Protein AF-I7LIA8-F1 (afdb_monomer_lite)

Foldseek 3Di:
DVVVVVVVVVVVVVVVVVVVVVVVVVVVVVVVVVVVVVVVVVVVVVVVCVVVVLVVVLLVQLLVCVVVVHDPVVNCVVRVDDSVVSVVSVVVVVVVVD

pLDDT: mean 91.93, std 10.2, range [51.56, 98.25]

Organism: NCBI: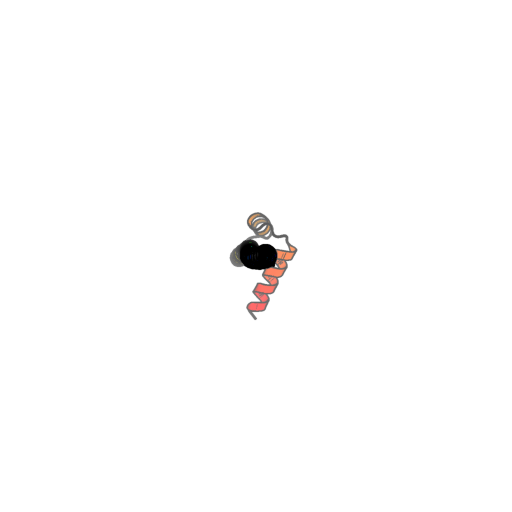txid857293

Radius of gyration: 32.36 Å; chains: 1; bounding box: 54×24×92 Å

Sequence (98 aa):
MAKENENKKQTDSFFEIIKEAKKARMEYEAKMAAIRDKMTRLHVAEQKGREEGRMEGIINVAKNLIALGADMSMIIKATGLNEDEIRKIKEEMENFKQ

Structure (mmCIF, N/CA/C/O backbone):
data_AF-I7LIA8-F1
#
_entry.id   AF-I7LIA8-F1
#
loop_
_atom_site.group_PDB
_atom_site.id
_atom_site.type_symbol
_atom_site.label_atom_id
_atom_site.label_alt_id
_atom_site.label_comp_id
_atom_site.label_asym_id
_atom_site.label_entity_id
_atom_site.label_seq_id
_atom_site.pdbx_PDB_ins_code
_atom_site.Cartn_x
_atom_site.Cartn_y
_atom_site.Cartn_z
_atom_site.occupancy
_atom_site.B_iso_or_equiv
_atom_site.auth_seq_id
_atom_site.auth_comp_id
_atom_site.auth_asym_id
_atom_site.auth_atom_id
_atom_site.pdbx_PDB_model_num
ATOM 1 N N . MET A 1 1 ? 31.235 -2.548 -66.438 1.00 60.66 1 MET A N 1
ATOM 2 C CA . MET A 1 1 ? 31.967 -3.311 -65.404 1.00 60.66 1 MET A CA 1
ATOM 3 C C . MET A 1 1 ? 32.327 -2.455 -64.180 1.00 60.66 1 MET A C 1
ATOM 5 O O . MET A 1 1 ? 31.863 -2.794 -63.105 1.00 60.66 1 MET A O 1
ATOM 9 N N . ALA A 1 2 ? 33.048 -1.325 -64.291 1.00 62.88 2 ALA A N 1
ATOM 10 C CA . ALA A 1 2 ? 33.418 -0.506 -63.112 1.00 62.88 2 ALA A CA 1
ATOM 11 C C . ALA A 1 2 ? 32.225 0.139 -62.360 1.00 62.88 2 ALA A C 1
ATOM 13 O O . ALA A 1 2 ? 32.100 -0.030 -61.152 1.00 62.88 2 ALA A O 1
ATOM 14 N N . LYS A 1 3 ? 31.294 0.788 -63.078 1.00 64.12 3 LYS A N 1
ATOM 15 C CA . LYS A 1 3 ? 30.103 1.442 -62.485 1.00 64.12 3 LYS A CA 1
ATOM 16 C C . LYS A 1 3 ? 29.135 0.473 -61.787 1.00 64.12 3 LYS A C 1
ATOM 18 O O . LYS A 1 3 ? 28.432 0.839 -60.856 1.00 64.12 3 LYS A O 1
ATOM 23 N N . GLU A 1 4 ? 29.098 -0.774 -62.243 1.00 63.62 4 GLU A N 1
ATOM 24 C CA . GLU A 1 4 ? 28.206 -1.814 -61.719 1.00 63.62 4 GLU A CA 1
ATOM 25 C C . GLU A 1 4 ? 28.709 -2.358 -60.370 1.00 63.62 4 GLU A C 1
ATOM 27 O O . GLU A 1 4 ? 27.924 -2.566 -59.447 1.00 63.62 4 GLU A O 1
ATOM 32 N N . ASN A 1 5 ? 30.034 -2.472 -60.213 1.00 66.56 5 ASN A N 1
ATOM 33 C CA . ASN A 1 5 ? 30.674 -2.794 -58.935 1.00 66.56 5 ASN A CA 1
ATOM 34 C C . ASN A 1 5 ? 30.546 -1.657 -57.908 1.00 66.56 5 ASN A C 1
ATOM 36 O O . ASN A 1 5 ? 30.367 -1.925 -56.720 1.00 66.56 5 ASN A O 1
ATOM 40 N N . GLU A 1 6 ? 30.604 -0.396 -58.344 1.00 73.00 6 GLU A N 1
ATOM 41 C CA . GLU A 1 6 ? 30.385 0.761 -57.463 1.00 73.00 6 GLU A CA 1
ATOM 42 C C . GLU A 1 6 ? 28.939 0.835 -56.955 1.00 73.00 6 GLU A C 1
ATOM 44 O O . GLU A 1 6 ? 28.727 1.006 -55.754 1.00 73.00 6 GLU A O 1
ATOM 49 N N . ASN A 1 7 ? 27.950 0.613 -57.828 1.00 73.69 7 ASN A N 1
ATOM 50 C CA . ASN A 1 7 ? 26.537 0.569 -57.438 1.00 73.69 7 ASN A CA 1
ATOM 51 C C . ASN A 1 7 ? 26.249 -0.565 -56.443 1.00 73.69 7 ASN A C 1
ATOM 53 O O . ASN A 1 7 ? 25.529 -0.364 -55.463 1.00 73.69 7 ASN A O 1
ATOM 57 N N . LYS A 1 8 ? 26.845 -1.747 -56.649 1.00 75.25 8 LYS A N 1
ATOM 58 C CA . LYS A 1 8 ? 26.718 -2.873 -55.714 1.00 75.25 8 LYS A CA 1
ATOM 59 C C . LYS A 1 8 ? 27.299 -2.532 -54.337 1.00 75.25 8 LYS A C 1
ATOM 61 O O . LYS A 1 8 ? 26.621 -2.711 -53.332 1.00 75.25 8 LYS A O 1
ATOM 66 N N . LYS A 1 9 ? 28.493 -1.929 -54.294 1.00 78.50 9 LYS A N 1
ATOM 67 C CA . LYS A 1 9 ? 29.144 -1.494 -53.046 1.00 78.50 9 LYS A CA 1
ATOM 68 C C . LYS A 1 9 ? 28.336 -0.430 -52.289 1.00 78.50 9 LYS A C 1
ATOM 70 O O . LYS A 1 9 ? 28.252 -0.488 -51.065 1.00 78.50 9 LYS A O 1
ATOM 75 N N . GLN A 1 10 ? 27.741 0.534 -52.994 1.00 78.75 10 GLN A N 1
ATOM 76 C CA . GLN A 1 10 ? 26.863 1.537 -52.375 1.00 78.75 10 GLN A CA 1
ATOM 77 C C . GLN A 1 10 ? 25.597 0.904 -51.794 1.00 78.75 10 GLN A C 1
ATOM 79 O O . GLN A 1 10 ? 25.181 1.256 -50.692 1.00 78.75 10 GLN A O 1
ATOM 84 N N . THR A 1 11 ? 25.018 -0.056 -52.513 1.00 74.75 11 THR A N 1
ATOM 85 C CA . THR A 1 11 ? 23.822 -0.780 -52.073 1.00 74.75 11 THR A CA 1
ATOM 86 C C . THR A 1 11 ? 24.105 -1.601 -50.810 1.00 74.75 11 THR A C 1
ATOM 88 O O . THR A 1 11 ? 23.357 -1.497 -49.840 1.00 74.75 11 THR A O 1
ATOM 91 N N . ASP A 1 12 ? 25.223 -2.333 -50.769 1.00 85.19 12 ASP A N 1
ATOM 92 C CA . ASP A 1 12 ? 25.650 -3.098 -49.588 1.00 85.19 12 ASP A CA 1
ATOM 93 C C . ASP A 1 12 ? 25.906 -2.175 -48.382 1.00 85.19 12 ASP A C 1
ATOM 95 O O . ASP A 1 12 ? 25.435 -2.437 -47.274 1.00 85.19 12 ASP A O 1
ATOM 99 N N . SER A 1 13 ? 26.572 -1.035 -48.605 1.00 86.06 13 SER A N 1
ATOM 100 C CA . SER A 1 13 ? 26.796 -0.024 -47.563 1.00 86.06 13 SER A CA 1
ATOM 101 C C . SER A 1 13 ? 25.488 0.555 -47.020 1.00 86.06 13 SER A C 1
ATOM 103 O O . SER A 1 13 ? 25.374 0.797 -45.821 1.00 86.06 13 SER A O 1
ATOM 105 N N . PHE A 1 14 ? 24.501 0.792 -47.882 1.00 85.38 14 PHE A N 1
ATOM 106 C CA . PHE A 1 14 ? 23.196 1.305 -47.477 1.00 85.38 14 PHE A CA 1
ATOM 107 C C . PHE A 1 14 ? 22.406 0.275 -46.658 1.00 85.38 14 PHE A C 1
ATOM 109 O O . PHE A 1 14 ? 21.791 0.627 -45.649 1.00 85.38 14 PHE A O 1
ATOM 116 N N . PHE A 1 15 ? 22.460 -1.004 -47.042 1.00 89.38 15 PHE A N 1
ATOM 117 C CA . PHE A 1 15 ? 21.827 -2.081 -46.283 1.00 89.38 15 PHE A CA 1
ATOM 118 C C . PHE A 1 15 ? 22.411 -2.235 -44.876 1.00 89.38 15 PHE A C 1
ATOM 120 O O . PHE A 1 15 ? 21.639 -2.400 -43.927 1.00 89.38 15 PHE A O 1
ATOM 127 N N . GLU A 1 16 ? 23.733 -2.135 -44.715 1.00 91.31 16 GLU A N 1
ATOM 128 C CA . GLU A 1 16 ? 24.362 -2.177 -43.387 1.00 91.31 16 GLU A CA 1
ATOM 129 C C . GLU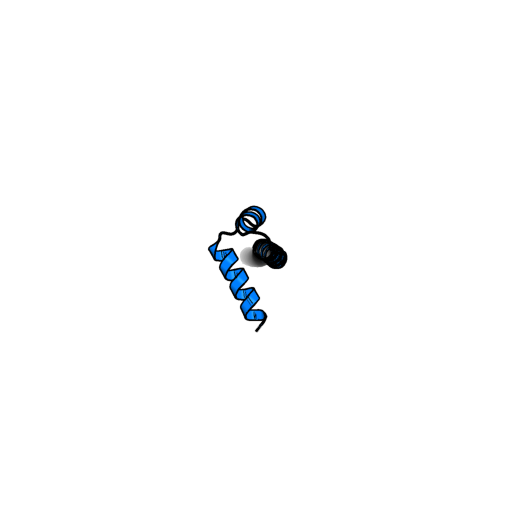 A 1 16 ? 23.908 -1.003 -42.507 1.00 91.31 16 GLU A C 1
ATOM 131 O O . GLU A 1 16 ? 23.496 -1.220 -41.367 1.00 91.31 16 GLU A O 1
ATOM 136 N N . ILE A 1 17 ? 23.834 0.217 -43.054 1.00 91.50 17 ILE A N 1
ATOM 137 C CA . ILE A 1 17 ? 23.326 1.392 -42.322 1.00 91.50 17 ILE A CA 1
ATOM 138 C C . ILE A 1 17 ? 21.879 1.174 -41.852 1.00 91.50 17 ILE A C 1
ATOM 140 O O . ILE A 1 17 ? 21.546 1.453 -40.699 1.00 91.50 17 ILE A O 1
ATOM 144 N N . ILE A 1 18 ? 21.001 0.645 -42.713 1.00 92.75 18 ILE A N 1
ATOM 145 C CA . ILE A 1 18 ? 19.609 0.346 -42.333 1.00 92.75 18 ILE A CA 1
ATOM 146 C C . ILE A 1 18 ? 19.556 -0.714 -41.232 1.00 92.75 18 ILE A C 1
ATOM 148 O O . ILE A 1 18 ? 18.750 -0.609 -40.302 1.00 92.75 18 ILE A O 1
ATOM 152 N N . LYS A 1 19 ? 20.388 -1.751 -41.331 1.00 93.75 19 LYS A N 1
ATOM 153 C CA . LYS A 1 19 ? 20.445 -2.835 -40.349 1.00 93.75 19 LYS A CA 1
ATOM 154 C C . LYS A 1 19 ? 20.896 -2.320 -38.984 1.00 93.75 19 LYS A C 1
ATOM 156 O O . LYS A 1 19 ? 20.258 -2.641 -37.979 1.00 93.75 19 LYS A O 1
ATOM 161 N N . GLU A 1 20 ? 21.931 -1.486 -38.947 1.00 92.94 20 GLU A N 1
ATOM 162 C CA . GLU A 1 20 ? 22.401 -0.830 -37.727 1.00 92.94 20 GLU A CA 1
ATOM 163 C C . GLU A 1 20 ? 21.341 0.110 -37.144 1.00 92.94 20 GLU A C 1
ATOM 165 O O . GLU A 1 20 ? 21.035 0.023 -35.953 1.00 92.94 20 GLU A O 1
ATOM 170 N N . ALA A 1 21 ? 20.692 0.929 -37.976 1.00 93.38 21 ALA A N 1
ATOM 171 C CA . ALA A 1 21 ? 19.613 1.815 -37.541 1.00 93.38 21 ALA A CA 1
ATOM 172 C C . ALA A 1 21 ? 18.423 1.034 -36.956 1.00 93.38 21 ALA A C 1
ATOM 174 O O . ALA A 1 21 ? 17.875 1.402 -35.913 1.00 93.38 21 ALA A O 1
ATOM 175 N N . LYS A 1 22 ? 18.041 -0.088 -37.582 1.00 95.75 22 LYS A N 1
ATOM 176 C CA . LYS A 1 22 ? 16.981 -0.973 -37.079 1.00 95.75 22 LYS A CA 1
ATOM 177 C C . LYS A 1 22 ? 17.364 -1.600 -35.741 1.00 95.75 22 LYS A C 1
ATOM 179 O O . LYS A 1 22 ? 16.521 -1.671 -34.846 1.00 95.75 22 LYS A O 1
ATOM 184 N N . LYS A 1 23 ? 18.618 -2.031 -35.587 1.00 96.31 23 LYS A N 1
ATOM 185 C CA . LYS A 1 23 ? 19.132 -2.575 -34.325 1.00 96.31 23 LYS A CA 1
ATOM 186 C C . LYS A 1 23 ? 19.105 -1.518 -33.219 1.00 96.31 23 LYS A C 1
ATOM 188 O O . LYS A 1 23 ? 18.553 -1.781 -32.156 1.00 96.31 23 LYS A O 1
ATOM 193 N N . ALA A 1 24 ? 19.597 -0.311 -33.493 1.00 96.06 24 ALA A N 1
ATOM 194 C CA . ALA A 1 24 ? 19.579 0.797 -32.539 1.00 96.06 24 ALA A CA 1
ATOM 195 C C . ALA A 1 24 ? 18.150 1.158 -32.099 1.00 96.06 24 ALA A C 1
ATOM 197 O O . ALA A 1 24 ? 17.892 1.358 -30.911 1.00 96.06 24 ALA A O 1
ATOM 198 N N . ARG A 1 25 ? 17.196 1.173 -33.040 1.00 96.06 25 ARG A N 1
ATOM 199 C CA . ARG A 1 25 ? 15.778 1.392 -32.731 1.00 96.06 25 ARG A CA 1
ATOM 200 C C . ARG A 1 25 ? 15.207 0.287 -31.845 1.00 96.06 25 ARG A C 1
ATOM 202 O O . ARG A 1 25 ? 14.532 0.590 -30.867 1.00 96.06 25 ARG A O 1
ATOM 209 N N . MET A 1 26 ? 15.499 -0.974 -32.154 1.00 96.75 26 MET A N 1
ATOM 210 C CA . MET A 1 26 ? 15.035 -2.114 -31.361 1.00 96.75 26 MET A CA 1
ATOM 211 C C . MET A 1 26 ? 15.597 -2.074 -29.933 1.00 96.75 26 MET A C 1
ATOM 213 O O . MET A 1 26 ? 14.859 -2.287 -28.975 1.00 96.75 26 MET A O 1
ATOM 217 N N . GLU A 1 27 ? 16.880 -1.743 -29.769 1.00 96.69 27 GLU A N 1
ATOM 218 C CA . GLU A 1 27 ? 17.500 -1.577 -28.449 1.00 96.69 27 GLU A CA 1
ATOM 219 C C . GLU A 1 27 ? 16.881 -0.417 -27.663 1.00 96.69 27 GLU A C 1
ATOM 221 O O . GLU A 1 27 ? 16.645 -0.537 -26.459 1.00 96.69 27 GLU A O 1
ATOM 226 N N . TYR A 1 28 ? 16.597 0.704 -28.330 1.00 96.56 28 TYR A N 1
ATOM 227 C CA . TYR A 1 28 ? 15.898 1.830 -27.719 1.00 96.56 28 TYR A CA 1
ATOM 228 C C . TYR A 1 28 ? 14.494 1.428 -27.252 1.00 96.56 28 TYR A C 1
ATOM 230 O O . TYR A 1 28 ? 14.134 1.663 -26.099 1.00 96.56 28 TYR A O 1
ATOM 238 N N . GLU A 1 29 ? 13.716 0.775 -28.115 1.00 97.31 29 GLU A N 1
ATOM 239 C CA . GLU A 1 29 ? 12.363 0.318 -27.795 1.00 97.31 29 GLU A CA 1
ATOM 240 C C . GLU A 1 29 ? 12.370 -0.690 -26.638 1.00 97.31 29 GLU A C 1
ATOM 242 O O . GLU A 1 29 ? 11.574 -0.547 -25.708 1.00 97.31 29 GLU A O 1
ATOM 247 N N . ALA A 1 30 ? 13.316 -1.634 -26.622 1.00 97.69 30 ALA A N 1
ATOM 248 C CA . ALA A 1 30 ? 13.489 -2.591 -25.531 1.00 97.69 30 ALA A CA 1
ATOM 249 C C . ALA A 1 30 ? 13.830 -1.900 -24.198 1.00 97.69 30 ALA A C 1
ATOM 251 O O . ALA A 1 30 ? 13.235 -2.214 -23.165 1.00 97.69 30 ALA A O 1
ATOM 252 N N . LYS A 1 31 ? 14.733 -0.908 -24.211 1.00 97.25 31 LYS A N 1
ATOM 253 C CA . LYS A 1 31 ? 15.053 -0.099 -23.020 1.00 97.25 31 LYS A CA 1
ATOM 254 C C . LYS A 1 31 ? 13.826 0.654 -22.512 1.00 97.25 31 LYS A C 1
ATOM 256 O O . LYS A 1 31 ? 13.551 0.642 -21.315 1.00 97.25 31 LYS A O 1
ATOM 261 N N . MET A 1 32 ? 13.067 1.280 -23.409 1.00 97.12 32 MET A N 1
ATOM 262 C CA . MET A 1 32 ? 11.849 2.002 -23.037 1.00 97.12 32 MET A CA 1
ATOM 263 C C . MET A 1 32 ? 10.771 1.062 -22.496 1.00 97.12 32 MET A C 1
ATOM 265 O O . MET A 1 32 ? 10.095 1.408 -21.529 1.00 97.12 32 MET A O 1
ATOM 269 N N . ALA A 1 33 ? 10.625 -0.132 -23.072 1.00 97.75 33 ALA A N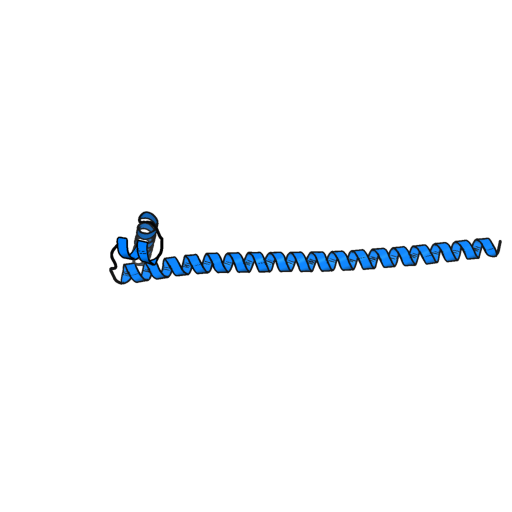 1
ATOM 270 C CA . ALA A 1 33 ? 9.724 -1.156 -22.558 1.00 97.75 33 ALA A CA 1
ATOM 271 C C . ALA A 1 33 ? 10.108 -1.567 -21.128 1.00 97.75 33 ALA A C 1
ATOM 273 O O . ALA A 1 33 ? 9.253 -1.551 -20.246 1.00 97.75 33 ALA A O 1
ATOM 274 N N . ALA A 1 34 ? 11.395 -1.821 -20.868 1.00 97.44 34 ALA A N 1
ATOM 275 C CA . ALA A 1 34 ? 11.889 -2.163 -19.535 1.00 97.44 34 ALA A CA 1
ATOM 276 C C . ALA A 1 34 ? 11.678 -1.032 -18.509 1.00 97.44 34 ALA A C 1
ATOM 278 O O . ALA A 1 34 ? 11.310 -1.288 -17.361 1.00 97.44 34 ALA A O 1
ATOM 279 N N . ILE A 1 35 ? 11.870 0.228 -18.915 1.00 97.56 35 ILE A N 1
ATOM 280 C CA . ILE A 1 35 ? 11.600 1.390 -18.057 1.00 97.56 35 ILE A CA 1
ATOM 281 C C . ILE A 1 35 ? 10.112 1.463 -17.716 1.00 97.56 35 ILE A C 1
ATOM 283 O O . ILE A 1 35 ? 9.770 1.603 -16.544 1.00 97.56 35 ILE A O 1
ATOM 287 N N . ARG A 1 36 ? 9.225 1.338 -18.709 1.00 96.69 36 ARG A N 1
ATOM 288 C CA . ARG A 1 36 ? 7.771 1.378 -18.487 1.00 96.69 36 ARG A CA 1
ATOM 289 C C . ARG A 1 36 ? 7.325 0.282 -17.534 1.00 96.69 36 ARG A C 1
ATOM 291 O O . ARG A 1 36 ? 6.642 0.572 -16.565 1.00 96.69 36 ARG A O 1
ATOM 298 N N . ASP A 1 37 ? 7.779 -0.939 -17.767 1.00 97.75 37 ASP A N 1
ATOM 299 C CA . ASP A 1 37 ? 7.488 -2.090 -16.921 1.00 97.75 37 ASP A CA 1
ATOM 300 C C . ASP A 1 37 ? 7.962 -1.875 -15.467 1.00 97.75 37 ASP A C 1
ATOM 302 O O . ASP A 1 37 ? 7.212 -2.100 -14.513 1.00 97.75 37 ASP A O 1
ATOM 306 N N . LYS A 1 38 ? 9.163 -1.310 -15.270 1.00 97.69 38 LYS A N 1
ATOM 307 C CA . LYS A 1 38 ? 9.637 -0.899 -13.939 1.00 97.69 38 LYS A CA 1
ATOM 308 C C . LYS A 1 38 ? 8.739 0.170 -13.306 1.00 97.69 38 LYS A C 1
ATOM 310 O O . LYS A 1 38 ? 8.415 0.052 -12.126 1.00 97.69 38 LYS A O 1
ATOM 315 N N . MET A 1 39 ? 8.343 1.194 -14.061 1.00 97.00 39 MET A N 1
ATOM 316 C CA . MET A 1 39 ? 7.474 2.268 -13.562 1.00 97.00 39 MET A CA 1
ATOM 317 C C . MET A 1 39 ? 6.098 1.733 -13.170 1.00 97.00 39 MET A C 1
ATOM 319 O O . MET A 1 39 ? 5.600 2.063 -12.097 1.00 97.00 39 MET A O 1
ATOM 323 N N . THR A 1 40 ? 5.515 0.853 -13.984 1.00 97.50 40 THR A N 1
ATOM 324 C CA . THR A 1 40 ? 4.245 0.193 -13.676 1.00 97.50 40 THR A CA 1
ATOM 325 C C . THR A 1 40 ? 4.353 -0.634 -12.400 1.00 97.50 40 THR A C 1
ATOM 327 O O . THR A 1 40 ? 3.499 -0.500 -11.527 1.00 97.50 40 THR A O 1
ATOM 330 N N . ARG A 1 41 ? 5.416 -1.434 -12.234 1.00 97.94 41 ARG A N 1
ATOM 331 C CA . ARG A 1 41 ? 5.632 -2.194 -10.992 1.00 97.94 41 ARG A CA 1
ATOM 332 C C . ARG A 1 41 ? 5.712 -1.297 -9.764 1.00 97.94 41 ARG A C 1
ATOM 334 O O . ARG A 1 41 ? 5.062 -1.594 -8.768 1.00 97.94 41 ARG A O 1
ATOM 341 N N . LEU A 1 42 ? 6.497 -0.223 -9.834 1.00 97.81 42 LEU A N 1
ATOM 342 C CA . LEU A 1 42 ? 6.645 0.714 -8.719 1.00 97.81 42 LEU A CA 1
ATOM 343 C C . LEU A 1 42 ? 5.315 1.383 -8.376 1.00 97.81 42 LEU A C 1
ATOM 345 O O . LEU A 1 42 ? 4.951 1.441 -7.208 1.00 97.81 42 LEU A O 1
ATOM 349 N N . HIS A 1 43 ? 4.565 1.815 -9.386 1.00 96.75 43 HIS A N 1
ATOM 350 C CA . HIS A 1 43 ? 3.266 2.441 -9.186 1.00 96.75 43 HIS A CA 1
ATOM 351 C C . HIS A 1 43 ? 2.261 1.492 -8.523 1.00 96.75 43 HIS A C 1
ATOM 353 O O . HIS A 1 43 ? 1.597 1.867 -7.561 1.00 96.75 43 HIS A O 1
ATOM 359 N N . VAL A 1 44 ? 2.182 0.245 -8.997 1.00 97.75 44 VAL A N 1
ATOM 360 C CA . VAL A 1 44 ? 1.310 -0.773 -8.396 1.00 97.75 44 VAL A CA 1
ATOM 361 C C . VAL A 1 44 ? 1.743 -1.087 -6.963 1.00 97.75 44 VAL A C 1
ATOM 363 O O . VAL A 1 44 ? 0.889 -1.203 -6.089 1.00 97.75 44 VAL A O 1
ATOM 366 N N . ALA A 1 45 ? 3.048 -1.203 -6.705 1.00 97.88 45 ALA A N 1
ATOM 367 C CA . ALA A 1 45 ? 3.567 -1.451 -5.362 1.00 97.88 45 ALA A CA 1
ATOM 368 C C . ALA A 1 45 ? 3.246 -0.298 -4.399 1.00 97.88 45 ALA A C 1
ATOM 370 O O . ALA A 1 45 ? 2.813 -0.546 -3.278 1.00 97.88 45 ALA A O 1
ATOM 371 N N . GLU A 1 46 ? 3.393 0.954 -4.840 1.00 97.94 46 GLU A N 1
ATOM 372 C CA . GLU A 1 46 ? 3.051 2.126 -4.031 1.00 97.94 46 GLU A CA 1
ATOM 373 C C . GLU A 1 46 ? 1.552 2.178 -3.719 1.00 97.94 46 GLU A C 1
ATOM 375 O O . GLU A 1 46 ? 1.174 2.398 -2.569 1.00 97.94 46 GLU A O 1
ATOM 380 N N . GLN A 1 47 ? 0.690 1.948 -4.715 1.00 97.81 47 GLN A N 1
ATOM 381 C 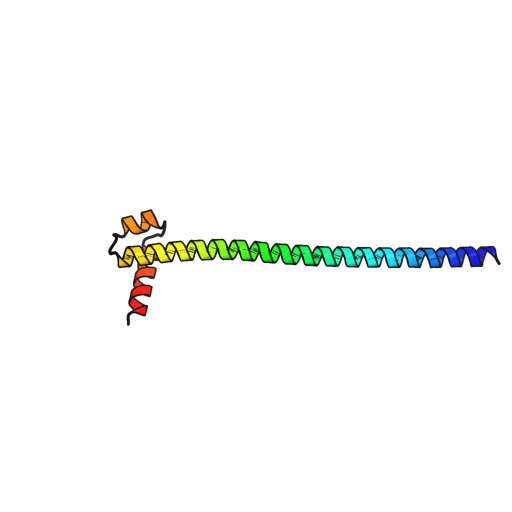CA . GLN A 1 47 ? -0.757 1.928 -4.491 1.00 97.81 47 GLN A CA 1
ATOM 382 C C . GLN A 1 47 ? -1.162 0.839 -3.495 1.00 97.81 47 GLN A C 1
ATOM 384 O O . GLN A 1 47 ? -1.920 1.118 -2.568 1.00 97.81 47 GLN A O 1
ATOM 389 N N . LYS A 1 48 ? -0.628 -0.379 -3.656 1.00 97.56 48 LYS A N 1
ATOM 390 C CA . LYS A 1 48 ? -0.890 -1.482 -2.726 1.00 97.56 48 LYS A CA 1
ATOM 391 C C . LYS A 1 48 ? -0.424 -1.149 -1.316 1.00 97.56 48 LYS A C 1
ATOM 393 O O . LYS A 1 48 ? -1.218 -1.258 -0.395 1.00 97.56 48 LYS A O 1
ATOM 398 N N . GLY A 1 49 ? 0.804 -0.653 -1.161 1.00 98.25 49 GLY A N 1
ATOM 399 C CA . GLY A 1 49 ? 1.334 -0.281 0.151 1.00 98.25 49 GLY A CA 1
ATOM 400 C C . GLY A 1 49 ? 0.529 0.829 0.833 1.00 98.25 49 GLY A C 1
ATOM 401 O O . GLY A 1 49 ? 0.333 0.793 2.044 1.00 98.25 49 GLY A O 1
ATOM 402 N N . ARG A 1 50 ? 0.009 1.801 0.070 1.00 97.69 50 ARG A N 1
ATOM 403 C CA . ARG A 1 50 ? -0.888 2.836 0.611 1.00 97.69 50 ARG A CA 1
ATOM 404 C C . ARG A 1 50 ? -2.219 2.254 1.081 1.00 97.69 50 ARG A C 1
ATOM 406 O O . ARG A 1 50 ? -2.692 2.647 2.143 1.00 97.69 50 ARG A O 1
ATOM 413 N N . GLU A 1 51 ? -2.817 1.350 0.309 1.00 97.38 51 GLU A N 1
ATOM 414 C CA . GLU A 1 51 ? -4.101 0.741 0.667 1.00 97.38 51 GLU A CA 1
ATOM 415 C C . GLU A 1 51 ? -3.967 -0.217 1.857 1.00 97.38 51 GLU A C 1
ATOM 417 O O . GLU A 1 51 ? -4.738 -0.119 2.811 1.00 97.38 51 GLU A O 1
ATOM 422 N N . GLU A 1 52 ? -2.942 -1.071 1.852 1.00 96.75 52 GLU A N 1
ATOM 423 C CA . GLU A 1 52 ? -2.605 -1.958 2.971 1.00 96.75 52 GLU A CA 1
ATOM 424 C C . GLU A 1 52 ? -2.335 -1.141 4.240 1.00 96.75 52 GLU A C 1
ATOM 426 O O . GLU A 1 52 ? -2.992 -1.356 5.256 1.00 96.75 52 GLU A O 1
ATOM 431 N N . GLY A 1 53 ? -1.477 -0.117 4.167 1.00 97.75 53 GLY A N 1
ATOM 432 C CA . GLY A 1 53 ? -1.170 0.742 5.314 1.00 97.75 53 GLY A CA 1
ATOM 433 C C . GLY A 1 53 ? -2.382 1.517 5.844 1.00 97.75 53 GLY A C 1
ATOM 434 O O . GLY A 1 53 ? -2.517 1.712 7.053 1.00 97.75 53 GLY A O 1
ATOM 435 N N . ARG A 1 54 ? -3.306 1.930 4.966 1.00 96.94 54 ARG A N 1
ATOM 436 C CA . ARG A 1 54 ? -4.573 2.558 5.373 1.00 96.94 54 ARG A CA 1
ATOM 437 C C . ARG A 1 54 ? -5.436 1.575 6.162 1.00 96.94 54 ARG A C 1
ATOM 439 O O . ARG A 1 54 ? -5.938 1.936 7.225 1.00 96.94 54 ARG A O 1
ATOM 446 N N . MET A 1 55 ? -5.590 0.349 5.665 1.00 96.06 55 MET A N 1
ATOM 447 C CA . MET A 1 55 ? -6.374 -0.694 6.331 1.00 96.06 55 MET A CA 1
ATOM 448 C C . MET A 1 55 ? -5.744 -1.127 7.658 1.00 96.06 55 MET A C 1
ATOM 450 O O .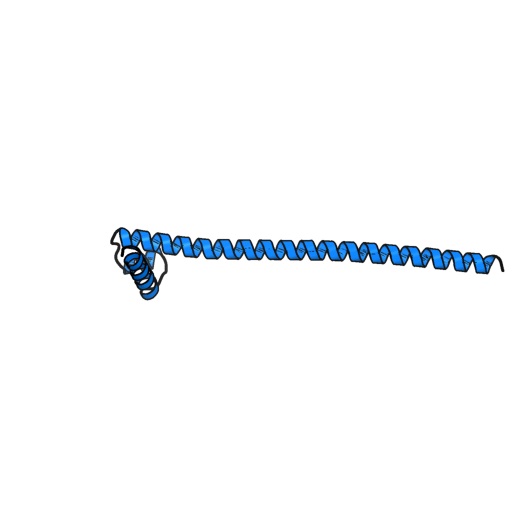 MET A 1 55 ? -6.442 -1.192 8.669 1.00 96.06 55 MET A O 1
ATOM 454 N N . GLU A 1 56 ? -4.427 -1.337 7.699 1.00 96.56 56 GLU A N 1
ATOM 455 C CA . GLU A 1 56 ? -3.690 -1.628 8.934 1.00 96.56 56 GLU A CA 1
ATOM 456 C C . GLU A 1 56 ? -3.853 -0.509 9.967 1.00 96.56 56 GLU A C 1
ATOM 458 O O . GLU A 1 56 ? -4.108 -0.775 11.142 1.00 96.56 56 GLU A O 1
ATOM 463 N N . GLY A 1 57 ? -3.770 0.752 9.532 1.00 97.62 57 GLY A N 1
ATOM 464 C CA . GLY A 1 57 ? -4.011 1.914 10.383 1.00 97.62 57 GLY A CA 1
ATOM 465 C C . GLY A 1 57 ? -5.414 1.910 10.993 1.00 97.62 57 GLY A C 1
ATOM 466 O O . GLY A 1 57 ? -5.554 2.081 12.204 1.00 97.62 57 GLY A O 1
ATOM 467 N N . ILE A 1 58 ? -6.445 1.655 10.182 1.00 97.94 58 ILE A N 1
ATOM 468 C CA . ILE A 1 58 ? -7.841 1.557 10.639 1.00 97.94 58 ILE A CA 1
ATOM 469 C C . ILE A 1 58 ? -8.001 0.429 11.667 1.00 97.94 58 ILE A C 1
ATOM 471 O O . ILE A 1 58 ? -8.583 0.647 12.732 1.00 97.94 58 ILE A O 1
ATOM 475 N N . ILE A 1 59 ? -7.438 -0.751 11.393 1.00 97.12 59 ILE A N 1
ATOM 476 C CA . ILE A 1 59 ? -7.484 -1.900 12.306 1.00 97.12 59 ILE A CA 1
ATOM 477 C C . ILE A 1 59 ? -6.773 -1.573 13.625 1.00 97.12 59 ILE A C 1
ATOM 479 O O . ILE A 1 59 ? -7.299 -1.873 14.694 1.00 97.12 59 ILE A O 1
ATOM 483 N N . ASN A 1 60 ? -5.610 -0.922 13.583 1.00 97.31 60 ASN A N 1
ATOM 484 C CA . ASN A 1 60 ? -4.877 -0.529 14.788 1.00 97.31 60 ASN A CA 1
ATOM 485 C C . ASN A 1 60 ? -5.662 0.479 15.636 1.00 97.31 60 ASN A C 1
ATOM 487 O O . ASN A 1 60 ? -5.715 0.344 16.859 1.00 97.31 60 ASN A O 1
ATOM 491 N N . VAL A 1 61 ? -6.324 1.453 15.004 1.00 97.62 61 VAL A N 1
ATOM 492 C CA . VAL A 1 61 ? -7.221 2.379 15.710 1.00 97.62 61 VAL A CA 1
ATOM 493 C C . VAL A 1 61 ? -8.378 1.616 16.355 1.00 97.62 61 VAL A C 1
ATOM 495 O O . VAL A 1 61 ? -8.646 1.828 17.537 1.00 97.62 61 VAL A O 1
ATOM 498 N N . ALA A 1 62 ? -9.015 0.685 15.638 1.00 97.88 62 ALA A N 1
ATOM 499 C CA . ALA A 1 62 ? -10.083 -0.148 16.191 1.00 97.88 62 ALA A CA 1
ATOM 500 C C . ALA A 1 62 ? -9.607 -0.951 17.414 1.00 97.88 62 ALA A C 1
ATOM 502 O O . ALA A 1 62 ? -10.240 -0.893 18.467 1.00 97.88 62 ALA A O 1
ATOM 503 N N . LYS A 1 63 ? -8.455 -1.628 17.314 1.00 96.81 63 LYS A N 1
ATOM 504 C CA . LYS A 1 63 ? -7.841 -2.390 18.418 1.00 96.81 63 LYS A CA 1
ATOM 505 C C . LYS A 1 63 ? -7.588 -1.517 19.646 1.00 96.81 63 LYS A C 1
ATOM 507 O O . LYS A 1 63 ? -7.928 -1.912 20.761 1.00 96.81 63 LYS A O 1
ATOM 512 N N . ASN A 1 64 ? -7.045 -0.317 19.447 1.00 97.38 64 ASN A N 1
ATOM 513 C CA . ASN A 1 64 ? -6.788 0.628 20.533 1.00 97.38 64 ASN A CA 1
ATOM 514 C C . ASN A 1 64 ? -8.086 1.085 21.207 1.00 97.38 64 ASN A C 1
ATOM 516 O O . ASN A 1 64 ? -8.166 1.104 22.432 1.00 97.38 64 ASN A O 1
ATOM 520 N N . LEU A 1 65 ? -9.121 1.415 20.430 1.00 97.19 65 LEU A N 1
ATOM 521 C CA . LEU A 1 65 ? -10.417 1.828 20.973 1.00 97.19 65 LEU A CA 1
ATOM 522 C C . LEU A 1 65 ? -11.105 0.694 21.748 1.00 97.19 65 LEU A C 1
ATOM 524 O O . LEU A 1 65 ? -11.638 0.939 22.829 1.00 97.19 65 LEU A O 1
ATOM 528 N N . ILE A 1 66 ? -11.037 -0.545 21.247 1.00 96.00 66 ILE A N 1
ATOM 529 C CA . ILE A 1 66 ? -11.528 -1.735 21.960 1.00 96.00 66 ILE A CA 1
ATOM 530 C C . ILE A 1 66 ? -10.788 -1.900 23.292 1.00 96.00 66 ILE A C 1
ATOM 532 O O . ILE A 1 66 ? -11.425 -2.105 24.324 1.00 96.00 66 ILE A O 1
ATOM 536 N N . ALA A 1 67 ? -9.457 -1.782 23.288 1.00 95.25 67 ALA A N 1
ATOM 537 C CA . ALA A 1 67 ? -8.641 -1.896 24.497 1.00 95.25 67 ALA A CA 1
ATOM 538 C C . ALA A 1 67 ? -8.940 -0.790 25.526 1.00 95.25 67 ALA A C 1
ATOM 540 O O . ALA A 1 67 ? -8.859 -1.033 26.728 1.00 95.25 67 ALA A O 1
ATOM 541 N N . LEU A 1 68 ? -9.327 0.402 25.063 1.00 96.12 68 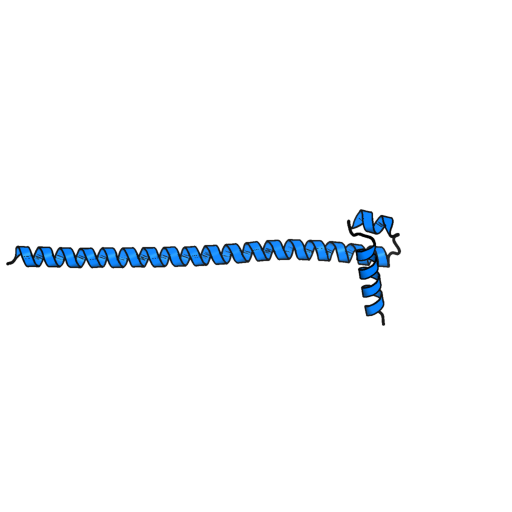LEU A N 1
ATOM 542 C CA . LEU A 1 68 ? -9.773 1.519 25.901 1.00 96.12 68 LEU A CA 1
ATOM 543 C C . LEU A 1 68 ? -11.225 1.378 26.393 1.00 96.12 68 LEU A C 1
ATOM 545 O O . LEU A 1 68 ? -11.690 2.225 27.152 1.00 96.12 68 LEU A O 1
ATOM 549 N N . GLY A 1 69 ? -11.946 0.332 25.977 1.00 94.62 69 GLY A N 1
ATOM 550 C CA . GLY A 1 69 ? -13.333 0.096 26.376 1.00 94.62 69 GLY A CA 1
ATOM 551 C C . GLY A 1 69 ? -14.350 1.010 25.686 1.00 94.62 69 GLY A C 1
ATOM 552 O O . GLY A 1 69 ? -15.434 1.218 26.229 1.00 94.62 69 GLY A O 1
ATOM 553 N N . ALA A 1 70 ? -14.019 1.564 24.514 1.00 96.31 70 ALA A N 1
ATOM 554 C CA . ALA A 1 70 ? -14.959 2.354 23.723 1.00 96.31 70 ALA A CA 1
ATOM 555 C C . ALA A 1 70 ? -16.173 1.512 23.293 1.00 96.31 70 ALA A C 1
ATOM 557 O O . ALA A 1 70 ? -16.059 0.311 23.031 1.00 96.31 70 ALA A O 1
ATOM 558 N N . ASP A 1 71 ? -17.344 2.145 23.194 1.00 96.25 71 ASP A N 1
ATOM 559 C CA . ASP A 1 71 ? -18.554 1.470 22.736 1.00 96.25 71 ASP A CA 1
ATOM 560 C C . ASP A 1 71 ? -18.524 1.189 21.225 1.00 96.25 71 ASP A C 1
ATOM 562 O O . ASP A 1 71 ? -17.843 1.859 20.444 1.00 96.25 71 ASP A O 1
ATOM 566 N N . MET A 1 72 ? -19.319 0.202 20.806 1.00 96.00 72 MET A N 1
ATOM 567 C CA . MET A 1 72 ? -19.393 -0.243 19.412 1.00 96.00 72 MET A CA 1
ATOM 568 C C . MET A 1 72 ? -19.734 0.900 18.444 1.00 96.00 72 MET A C 1
ATOM 570 O O . MET A 1 72 ? -19.110 1.030 17.394 1.00 96.00 72 MET A O 1
ATOM 574 N N . SER A 1 73 ? -20.686 1.768 18.800 1.00 96.75 73 SER A N 1
ATOM 575 C CA . SER A 1 73 ? -21.105 2.882 17.940 1.00 96.75 73 SER A CA 1
ATOM 576 C C . SER A 1 73 ? -19.973 3.898 17.755 1.00 96.75 73 SER A C 1
ATOM 578 O O . SER A 1 73 ? -19.781 4.416 16.652 1.00 96.75 73 SER A O 1
ATOM 580 N N . MET A 1 74 ? -19.198 4.176 18.805 1.00 96.94 74 MET A N 1
ATOM 581 C CA . MET A 1 74 ? -18.043 5.069 18.722 1.00 96.94 74 MET A CA 1
ATOM 582 C C . MET A 1 74 ? -16.932 4.492 17.839 1.00 96.94 74 MET A C 1
ATOM 584 O O . MET A 1 74 ? -16.370 5.225 17.023 1.00 96.94 74 MET A O 1
ATOM 588 N N . ILE A 1 75 ? -16.659 3.187 17.936 1.00 97.56 75 ILE A N 1
ATOM 589 C CA . ILE A 1 75 ? -15.660 2.515 17.092 1.00 97.56 75 ILE A CA 1
ATOM 590 C C . ILE A 1 75 ? -16.082 2.561 15.619 1.00 97.56 75 ILE A C 1
ATOM 592 O O . ILE A 1 75 ? -15.276 2.962 14.777 1.00 97.56 75 ILE A O 1
ATOM 596 N N . ILE A 1 76 ? -17.344 2.241 15.309 1.00 97.75 76 ILE A N 1
ATOM 597 C CA . ILE A 1 76 ? -17.899 2.325 13.946 1.00 97.75 76 ILE A CA 1
ATOM 598 C C . ILE A 1 76 ? -17.714 3.739 13.382 1.00 97.75 76 ILE A C 1
ATOM 600 O O . ILE A 1 76 ? -17.200 3.912 12.279 1.00 97.75 76 ILE A O 1
ATOM 604 N N . LYS A 1 77 ? -18.068 4.774 14.153 1.00 97.31 77 LYS A N 1
ATOM 605 C CA . LYS A 1 77 ? -17.936 6.174 13.714 1.00 97.31 77 LYS A CA 1
ATOM 606 C C . LYS A 1 77 ? -16.487 6.604 13.488 1.00 97.31 77 LYS A C 1
ATOM 608 O O . LYS A 1 77 ? -16.232 7.380 12.574 1.00 97.31 77 LYS A O 1
ATOM 613 N N . ALA A 1 78 ? -15.557 6.141 14.320 1.00 96.50 78 ALA A N 1
ATOM 614 C CA . ALA A 1 78 ? -14.152 6.535 14.238 1.00 96.50 78 ALA A CA 1
ATOM 615 C C . ALA A 1 78 ? -13.385 5.811 13.120 1.00 96.50 78 ALA A C 1
ATOM 617 O O . ALA A 1 78 ? -12.447 6.372 12.559 1.00 96.50 78 ALA A O 1
ATOM 618 N N . THR A 1 79 ? -13.761 4.567 12.815 1.00 96.69 79 THR A N 1
ATOM 619 C CA . THR A 1 79 ? -12.994 3.675 11.925 1.00 96.69 79 THR A CA 1
ATOM 620 C C . THR A 1 79 ? -13.673 3.430 10.581 1.00 96.69 79 THR A C 1
ATOM 622 O O . THR A 1 79 ? -13.002 3.076 9.615 1.00 96.69 79 THR A O 1
ATOM 625 N N . GLY A 1 80 ? -14.993 3.622 10.506 1.00 96.75 80 GLY A N 1
ATOM 626 C CA . GLY A 1 80 ? -15.807 3.274 9.342 1.00 96.75 80 GLY A CA 1
ATOM 627 C C . GLY A 1 80 ? -16.042 1.771 9.166 1.00 96.75 80 GLY A C 1
ATOM 628 O O . GLY A 1 80 ? -16.657 1.384 8.176 1.00 96.75 80 GLY A O 1
ATOM 629 N N . LEU A 1 81 ? -15.569 0.936 10.097 1.00 96.94 81 LEU A N 1
ATOM 630 C CA . LEU A 1 81 ? -15.808 -0.506 10.091 1.00 96.94 81 LEU A CA 1
ATOM 631 C C . LEU A 1 81 ? -17.249 -0.820 10.487 1.00 96.94 81 LEU A C 1
ATOM 633 O O . LEU A 1 81 ? -17.879 -0.075 11.241 1.00 96.94 81 LEU A O 1
ATOM 637 N N . ASN A 1 82 ? -17.758 -1.950 10.011 1.00 97.06 82 ASN A N 1
ATOM 638 C CA . ASN A 1 82 ? -19.040 -2.479 10.454 1.00 97.06 82 ASN A CA 1
ATOM 639 C C . ASN A 1 82 ? -18.900 -3.307 11.745 1.00 97.06 82 ASN A C 1
ATOM 641 O O . ASN A 1 82 ? -17.805 -3.604 12.226 1.00 97.06 82 ASN A O 1
ATOM 645 N N . GLU A 1 83 ? -20.040 -3.678 12.322 1.00 95.94 83 GLU A N 1
ATOM 646 C CA . GLU A 1 83 ? -20.080 -4.393 13.595 1.00 95.94 83 GLU A CA 1
ATOM 647 C C . GLU A 1 83 ? -19.415 -5.781 13.529 1.00 95.94 83 GLU A C 1
ATOM 649 O O . GLU A 1 83 ? -18.712 -6.165 14.465 1.00 95.94 83 GLU A O 1
ATOM 654 N N . ASP A 1 84 ? -19.580 -6.511 12.423 1.00 97.00 84 ASP A N 1
ATOM 655 C CA . ASP A 1 84 ? -19.003 -7.849 12.241 1.00 97.00 84 ASP A CA 1
ATOM 656 C C . ASP A 1 84 ? -17.472 -7.801 12.148 1.00 97.00 84 ASP A C 1
ATOM 658 O O . ASP A 1 84 ? -16.778 -8.638 12.728 1.00 97.00 84 ASP A O 1
ATOM 662 N N . GLU A 1 85 ? -16.926 -6.795 11.462 1.00 97.00 85 GLU A N 1
ATOM 663 C CA . GLU A 1 85 ? -15.482 -6.546 11.376 1.00 97.00 85 GLU A CA 1
ATOM 664 C C . GLU A 1 85 ? -14.889 -6.251 12.756 1.00 97.00 85 GLU A C 1
ATOM 666 O O . GLU A 1 85 ? -13.863 -6.819 13.134 1.00 97.00 85 GLU A O 1
ATOM 671 N N . ILE A 1 86 ? -15.561 -5.414 13.548 1.00 97.25 86 ILE A N 1
ATOM 672 C CA . ILE A 1 86 ? -15.116 -5.069 14.903 1.00 97.25 86 ILE A CA 1
ATOM 673 C C . ILE A 1 86 ? -15.192 -6.291 15.828 1.00 97.25 86 ILE A C 1
ATOM 675 O O . ILE A 1 86 ? -14.286 -6.508 16.638 1.00 97.25 86 ILE A O 1
ATOM 679 N N . ARG A 1 87 ? -16.237 -7.121 15.701 1.00 96.06 87 ARG A N 1
ATOM 680 C CA . ARG A 1 87 ? -16.369 -8.382 16.450 1.00 96.06 87 ARG A CA 1
ATOM 681 C C . ARG A 1 87 ? -15.236 -9.350 16.120 1.00 96.06 87 ARG A C 1
ATOM 683 O O . ARG A 1 87 ? -14.605 -9.844 17.049 1.00 96.06 87 ARG A O 1
ATOM 690 N N . LYS A 1 88 ? -14.908 -9.536 14.838 1.00 96.56 88 LYS A N 1
ATOM 691 C CA . LYS A 1 88 ? -13.752 -10.346 14.417 1.00 96.56 88 LYS A CA 1
ATOM 692 C C . LYS A 1 88 ? -12.441 -9.839 15.000 1.00 96.56 88 LYS A C 1
ATOM 694 O O . LYS A 1 88 ? -11.690 -10.625 15.564 1.00 96.56 88 LYS A O 1
ATOM 699 N N . ILE A 1 89 ? -12.185 -8.530 14.933 1.00 95.62 89 ILE A N 1
ATOM 700 C CA . ILE A 1 89 ? -10.972 -7.937 15.521 1.00 95.62 89 ILE A CA 1
ATOM 701 C C . ILE A 1 89 ? -10.903 -8.244 17.020 1.00 95.62 89 ILE A C 1
ATOM 703 O O . ILE A 1 89 ? -9.843 -8.601 17.534 1.00 95.62 89 ILE A O 1
ATOM 707 N N . LYS A 1 90 ? -12.031 -8.136 17.728 1.00 94.12 90 LYS A N 1
ATOM 708 C CA . LYS A 1 90 ? -12.106 -8.456 19.155 1.00 94.12 90 LYS A CA 1
ATOM 709 C C . LYS A 1 90 ? -11.823 -9.938 19.427 1.00 94.12 90 LYS A C 1
ATOM 711 O O . LYS A 1 90 ? -11.059 -10.236 20.336 1.00 94.12 90 LYS A O 1
ATOM 716 N N . GLU A 1 91 ? -12.404 -10.848 18.650 1.00 94.31 91 GLU A N 1
ATOM 717 C CA . GLU A 1 91 ? -12.158 -12.294 18.759 1.00 94.31 91 GLU A CA 1
ATOM 718 C C . GLU A 1 91 ? -10.686 -12.640 18.511 1.00 94.31 91 GLU A C 1
ATOM 720 O O . GLU A 1 91 ? -10.077 -13.359 19.300 1.00 94.31 91 GLU A O 1
ATOM 725 N N . GLU A 1 92 ? -10.082 -12.073 17.464 1.00 93.06 92 GLU A N 1
ATOM 726 C CA . GLU A 1 92 ? -8.657 -12.234 17.175 1.00 93.06 92 GLU A CA 1
ATOM 727 C C . GLU A 1 92 ? -7.798 -11.762 18.354 1.00 93.06 92 GLU A C 1
ATOM 729 O O . GLU A 1 92 ? -6.916 -12.492 18.799 1.00 93.06 92 GLU A O 1
ATOM 734 N N . MET A 1 93 ? -8.080 -10.579 18.911 1.00 91.19 93 MET A N 1
ATOM 735 C CA . MET A 1 93 ? -7.348 -10.045 20.066 1.00 91.19 93 MET A CA 1
ATOM 736 C C . MET A 1 93 ? -7.425 -10.943 21.306 1.00 91.19 93 MET A C 1
ATOM 738 O O . MET A 1 93 ? -6.448 -11.015 22.049 1.00 91.19 93 MET A O 1
ATOM 742 N N . GLU A 1 94 ? -8.561 -11.596 21.555 1.00 88.31 94 GLU A N 1
ATOM 743 C CA . GLU A 1 94 ? -8.720 -12.512 22.691 1.00 88.31 94 GLU A CA 1
ATOM 744 C C . GLU A 1 94 ? -8.035 -13.865 22.444 1.00 88.31 94 GLU A C 1
ATOM 746 O O . GLU A 1 94 ? -7.458 -14.431 23.371 1.00 88.31 94 GLU A O 1
ATOM 751 N N . ASN A 1 95 ? -8.005 -14.347 21.198 1.00 87.00 95 ASN A N 1
ATOM 752 C CA . ASN A 1 95 ? -7.300 -15.580 20.834 1.00 87.00 95 ASN A CA 1
ATOM 753 C C . ASN A 1 95 ? -5.773 -15.468 20.997 1.00 87.00 95 ASN A C 1
ATOM 755 O O . ASN A 1 95 ? -5.124 -16.469 21.273 1.00 87.00 95 ASN A O 1
ATOM 759 N N . PHE A 1 96 ? -5.192 -14.269 20.866 1.00 74.94 96 PHE A N 1
ATOM 760 C CA . PHE A 1 96 ? -3.756 -14.033 21.098 1.00 74.94 96 PHE A CA 1
ATOM 761 C C . PHE A 1 96 ? -3.366 -13.891 22.582 1.00 74.94 96 PHE A C 1
ATOM 763 O O . PHE A 1 96 ? -2.177 -13.800 22.885 1.00 74.94 96 PHE A O 1
ATOM 770 N N . LYS A 1 97 ? -4.336 -13.824 23.506 1.00 66.25 97 LYS A N 1
ATOM 771 C CA . LYS A 1 97 ? -4.085 -13.725 24.958 1.00 66.25 97 LYS A CA 1
ATOM 772 C C . LYS A 1 97 ? -4.073 -15.082 25.675 1.00 66.25 97 LYS A C 1
ATOM 774 O O . LYS A 1 97 ? -3.748 -15.107 26.862 1.00 66.25 97 LYS A O 1
ATOM 779 N N . GLN A 1 98 ? -4.472 -16.158 24.993 1.00 51.56 98 GLN A N 1
ATOM 780 C CA . GLN A 1 98 ? -4.454 -17.540 25.496 1.00 51.56 98 GLN A CA 1
ATOM 781 C C . GLN A 1 98 ? -3.110 -18.204 25.198 1.00 51.56 98 GLN A C 1
ATOM 783 O O . GLN A 1 98 ? -2.647 -18.969 26.072 1.00 51.56 98 GLN A O 1
#

Secondary structure (DSSP, 8-state):
-HHHHHHHHHHHHHHHHHHHHHHHHHHHHHHHHHHHHHHHHHHHHHHHHHHHHHHHHHHHHHHHHHHTT--HHHHHHHH---HHHHHHHHHHHHHTT-